Protein AF-A0A3B8MR27-F1 (afdb_monomer)

Structure (mmCIF, N/CA/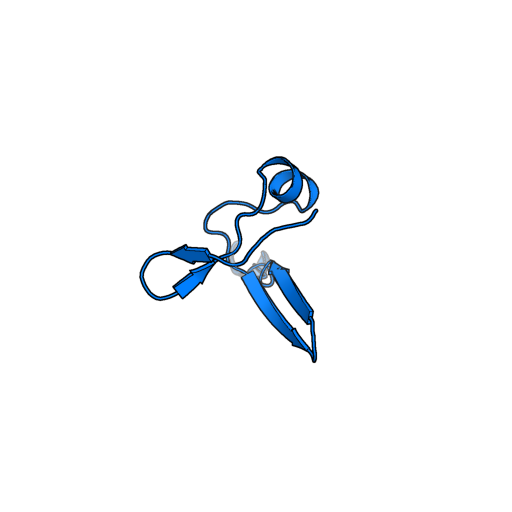C/O backbone):
data_AF-A0A3B8MR27-F1
#
_entry.id   AF-A0A3B8MR27-F1
#
loop_
_atom_site.group_PDB
_atom_site.id
_atom_site.type_symbol
_atom_site.label_atom_id
_atom_site.label_alt_id
_atom_site.label_comp_id
_atom_site.label_asym_id
_atom_site.label_entity_id
_atom_site.label_seq_id
_atom_site.pdbx_PDB_ins_code
_atom_site.Cartn_x
_atom_site.Cartn_y
_atom_site.Cartn_z
_atom_site.occupancy
_atom_site.B_iso_or_equiv
_atom_site.auth_seq_id
_atom_site.auth_comp_id
_atom_site.auth_asym_id
_atom_site.auth_atom_id
_atom_site.pdbx_PDB_model_num
ATOM 1 N N . MET A 1 1 ? -5.787 -5.751 -14.183 1.00 80.50 1 MET A N 1
ATOM 2 C CA . MET A 1 1 ? -4.564 -4.924 -14.319 1.00 80.50 1 MET A CA 1
ATOM 3 C C . MET A 1 1 ? -3.350 -5.844 -14.370 1.00 80.50 1 MET A C 1
ATOM 5 O O . MET A 1 1 ? -3.351 -6.839 -13.660 1.00 80.50 1 MET A O 1
ATOM 9 N N . ARG A 1 2 ? -2.341 -5.535 -15.192 1.00 89.62 2 ARG A N 1
ATOM 10 C CA . ARG A 1 2 ? -1.016 -6.179 -15.156 1.00 89.62 2 ARG A CA 1
ATOM 11 C C . ARG A 1 2 ? 0.027 -5.105 -14.855 1.00 89.62 2 ARG A C 1
ATOM 13 O O . ARG A 1 2 ? -0.130 -3.974 -15.305 1.00 89.62 2 ARG A O 1
ATOM 20 N N . GLY A 1 3 ? 1.052 -5.446 -14.088 1.00 92.31 3 GLY A N 1
ATOM 21 C CA . GLY A 1 3 ? 2.117 -4.529 -13.698 1.00 92.31 3 GLY A CA 1
ATOM 22 C C . GLY A 1 3 ? 3.364 -5.299 -13.289 1.00 92.31 3 GLY A C 1
ATOM 23 O O . GLY A 1 3 ? 3.316 -6.515 -13.118 1.00 92.31 3 GLY A O 1
ATOM 24 N N . VAL A 1 4 ? 4.473 -4.581 -13.150 1.00 96.25 4 VAL A N 1
ATOM 25 C CA . VAL A 1 4 ? 5.760 -5.130 -12.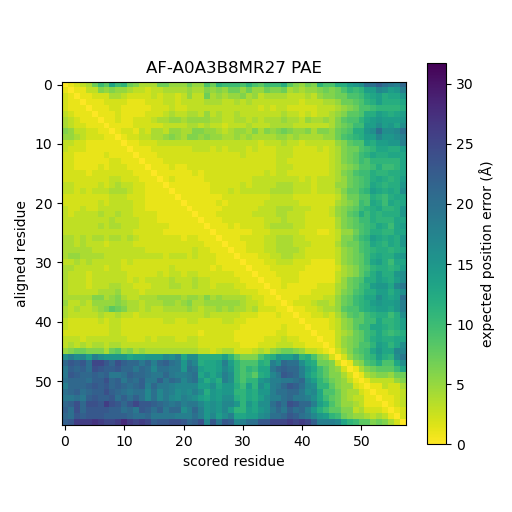714 1.00 96.25 4 VAL A CA 1
ATOM 26 C C . VAL A 1 4 ? 6.137 -4.447 -11.405 1.00 96.25 4 VAL A C 1
ATOM 28 O O . VAL A 1 4 ? 5.968 -3.233 -11.271 1.00 96.25 4 VAL A O 1
ATOM 31 N N . ILE A 1 5 ? 6.622 -5.227 -10.439 1.00 97.00 5 ILE A N 1
ATOM 32 C CA . ILE A 1 5 ? 7.161 -4.690 -9.188 1.00 97.00 5 ILE A CA 1
ATOM 33 C C . ILE A 1 5 ? 8.483 -3.992 -9.516 1.00 97.00 5 ILE A C 1
ATOM 35 O O . ILE A 1 5 ? 9.408 -4.609 -10.039 1.00 97.00 5 ILE A O 1
ATOM 39 N N . GLY A 1 6 ? 8.544 -2.692 -9.240 1.00 97.50 6 GLY A N 1
ATOM 40 C CA . GLY A 1 6 ? 9.738 -1.870 -9.402 1.00 97.50 6 GLY A CA 1
ATOM 41 C C . GLY A 1 6 ? 10.431 -1.604 -8.069 1.00 97.50 6 GLY A C 1
ATOM 42 O O . GLY A 1 6 ? 10.083 -2.179 -7.039 1.00 97.50 6 GLY A O 1
ATOM 43 N N . LYS A 1 7 ? 11.400 -0.687 -8.087 1.00 97.31 7 LYS A N 1
ATOM 44 C CA . LYS A 1 7 ? 12.131 -0.223 -6.903 1.00 97.31 7 LYS A CA 1
ATOM 45 C C . LYS A 1 7 ? 11.761 1.230 -6.599 1.00 97.31 7 LYS A C 1
ATOM 47 O O . LYS A 1 7 ? 11.783 2.069 -7.498 1.00 97.31 7 LYS A O 1
ATOM 52 N N . TRP A 1 8 ? 11.443 1.525 -5.343 1.00 97.06 8 TRP A N 1
ATOM 53 C CA . TRP A 1 8 ? 11.285 2.881 -4.820 1.00 97.06 8 TRP A CA 1
ATOM 54 C C . TRP A 1 8 ? 12.176 3.039 -3.586 1.00 97.06 8 TRP A C 1
ATOM 56 O O . TRP A 1 8 ? 11.979 2.375 -2.570 1.00 97.06 8 TRP A O 1
ATOM 66 N N . GLY A 1 9 ? 13.221 3.863 -3.701 1.00 96.19 9 G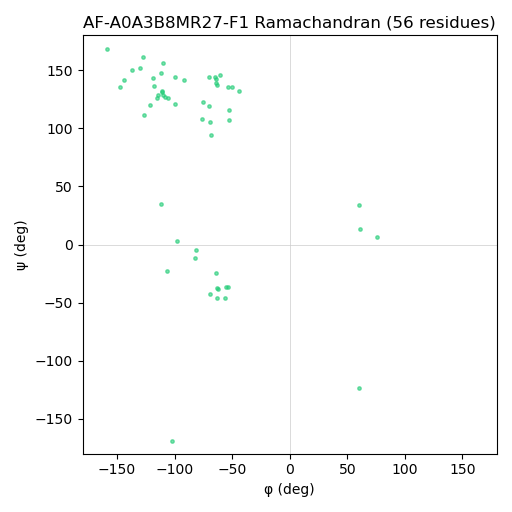LY A N 1
ATOM 67 C CA . GLY A 1 9 ? 14.293 3.884 -2.704 1.00 96.19 9 GLY A CA 1
ATOM 68 C C . GLY A 1 9 ? 14.959 2.510 -2.606 1.00 96.19 9 GLY A C 1
ATOM 69 O O . GLY A 1 9 ? 15.409 1.977 -3.616 1.00 96.19 9 GLY A O 1
ATOM 70 N N . ASN A 1 10 ? 14.987 1.920 -1.411 1.00 96.88 10 ASN A N 1
ATOM 71 C CA . ASN A 1 10 ? 15.530 0.576 -1.176 1.00 96.88 10 ASN A CA 1
ATOM 72 C C . ASN A 1 10 ? 14.464 -0.529 -1.120 1.00 96.88 10 ASN A C 1
ATOM 74 O O . ASN A 1 10 ? 14.816 -1.689 -0.920 1.00 96.88 10 ASN A O 1
ATOM 78 N N . SER A 1 11 ? 13.192 -0.193 -1.347 1.00 96.44 11 SER A N 1
ATOM 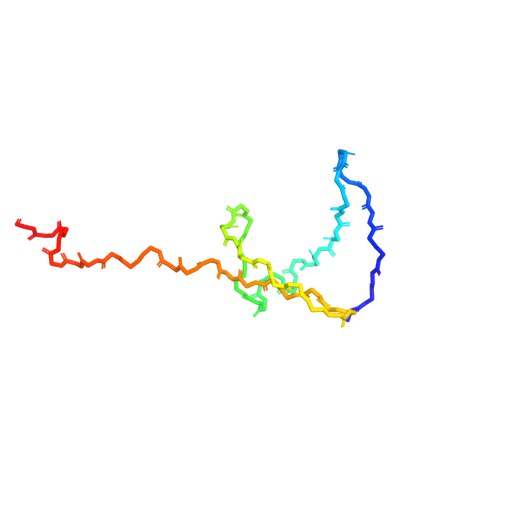79 C CA . SER A 1 11 ? 12.075 -1.127 -1.199 1.00 96.44 11 SER A CA 1
ATOM 80 C C . SER A 1 11 ? 11.421 -1.468 -2.543 1.00 96.44 11 SER A C 1
ATOM 82 O O . SER A 1 11 ? 11.371 -0.621 -3.444 1.00 96.44 11 SER A O 1
ATOM 84 N N . PRO A 1 12 ? 10.889 -2.692 -2.708 1.00 96.38 12 PRO A N 1
ATOM 85 C CA . PRO A 1 12 ? 10.009 -3.019 -3.823 1.00 96.38 12 PRO A CA 1
ATOM 86 C C . PRO A 1 12 ? 8.712 -2.205 -3.757 1.00 96.38 12 PRO A C 1
ATOM 88 O O . PRO A 1 12 ? 8.162 -1.989 -2.678 1.00 96.38 12 PRO A O 1
ATOM 91 N N . ALA A 1 13 ? 8.202 -1.775 -4.909 1.00 96.31 13 ALA A N 1
ATOM 92 C CA . ALA A 1 13 ? 6.952 -1.028 -5.002 1.00 96.31 13 ALA A CA 1
ATOM 93 C C . ALA A 1 13 ? 6.168 -1.396 -6.267 1.00 96.31 13 ALA A C 1
ATOM 95 O O . ALA A 1 13 ? 6.739 -1.552 -7.349 1.00 96.31 13 ALA A O 1
ATOM 96 N N . LEU A 1 14 ? 4.842 -1.480 -6.144 1.00 95.94 14 LEU A N 1
ATOM 97 C CA . LEU A 1 14 ? 3.921 -1.633 -7.269 1.00 95.94 14 LEU A CA 1
ATOM 98 C C . LEU A 1 14 ? 3.130 -0.335 -7.452 1.00 95.94 14 LEU A C 1
ATOM 100 O O . LEU A 1 14 ? 2.530 0.173 -6.508 1.00 95.94 14 LEU A O 1
ATOM 104 N N . ARG A 1 15 ? 3.105 0.206 -8.674 1.00 94.88 15 ARG A N 1
ATOM 105 C CA . ARG A 1 15 ? 2.298 1.395 -8.981 1.00 94.88 15 ARG A CA 1
ATOM 106 C C . ARG A 1 15 ? 0.827 1.015 -9.083 1.00 94.88 15 ARG A C 1
ATOM 108 O O . ARG A 1 15 ? 0.474 0.209 -9.939 1.00 94.88 15 ARG A O 1
ATOM 115 N N . ILE A 1 16 ? -0.018 1.642 -8.270 1.00 94.88 16 ILE A N 1
ATOM 116 C CA . ILE A 1 16 ? -1.473 1.478 -8.317 1.00 94.88 16 ILE A CA 1
ATOM 117 C C . ILE A 1 16 ? -2.073 2.667 -9.089 1.00 94.88 16 ILE A C 1
ATOM 119 O O . ILE A 1 16 ? -1.857 3.814 -8.694 1.00 94.88 16 ILE A O 1
ATOM 123 N N . PRO A 1 17 ? -2.802 2.443 -10.199 1.00 95.31 17 PRO A N 1
ATOM 124 C CA . PRO A 1 17 ? -3.463 3.515 -10.934 1.00 95.31 17 PRO A CA 1
ATOM 125 C C . PRO A 1 17 ? -4.486 4.260 -10.071 1.00 95.31 17 PRO A C 1
ATOM 127 O O . PRO A 1 17 ? -5.212 3.649 -9.289 1.00 95.31 17 PRO A O 1
ATOM 130 N N . VAL A 1 18 ? -4.625 5.569 -10.292 1.00 95.25 18 VAL A N 1
ATOM 131 C CA . VAL A 1 18 ? -5.562 6.429 -9.542 1.00 95.25 18 VAL A CA 1
ATOM 132 C C . VAL A 1 18 ? -7.007 5.917 -9.609 1.00 95.25 18 VAL A C 1
ATOM 134 O O . VAL A 1 18 ? -7.729 5.991 -8.620 1.00 95.25 18 VAL A O 1
ATOM 137 N N . GLY 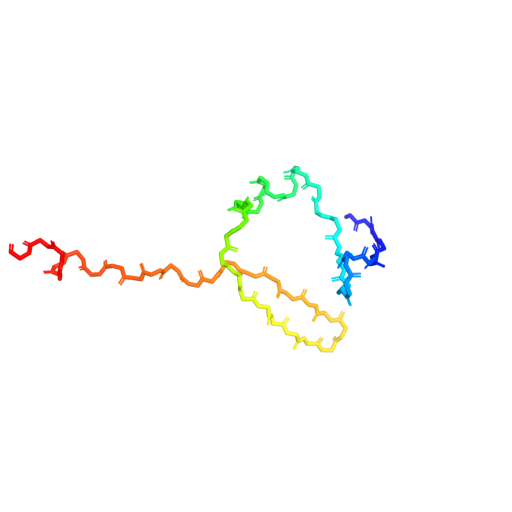A 1 19 ? -7.431 5.359 -10.748 1.00 96.38 19 GLY A N 1
ATOM 138 C CA . GLY A 1 19 ? -8.767 4.767 -10.886 1.00 96.38 19 GLY A CA 1
ATOM 139 C C . GLY A 1 19 ? -9.004 3.583 -9.943 1.00 96.38 19 GLY A C 1
ATOM 140 O O . GLY A 1 19 ? -10.076 3.487 -9.357 1.00 96.38 19 GLY A O 1
ATOM 141 N N . VAL A 1 20 ? -7.986 2.740 -9.733 1.00 95.19 20 VAL A N 1
ATOM 142 C CA . VAL A 1 20 ? -8.057 1.594 -8.811 1.00 95.19 20 VAL A CA 1
ATOM 143 C C . VAL A 1 20 ? -8.119 2.077 -7.363 1.00 95.19 20 VAL A C 1
ATOM 145 O O . VAL A 1 20 ? -8.952 1.592 -6.609 1.00 95.19 20 VAL A O 1
ATOM 148 N N . MET A 1 21 ? -7.312 3.083 -6.995 1.00 95.56 21 MET A N 1
ATOM 149 C CA . MET A 1 21 ? -7.367 3.700 -5.660 1.00 95.56 21 MET A CA 1
ATOM 150 C C . MET A 1 21 ? -8.770 4.236 -5.347 1.00 95.56 21 MET A C 1
ATOM 152 O O . MET A 1 21 ? -9.317 3.946 -4.290 1.00 95.56 21 MET A O 1
ATOM 156 N N . LYS A 1 22 ? -9.385 4.956 -6.297 1.00 95.88 22 LYS A N 1
ATOM 157 C CA . LYS A 1 22 ? -10.749 5.489 -6.144 1.00 95.88 22 LYS A CA 1
ATOM 158 C C . LYS A 1 22 ? -11.794 4.384 -6.001 1.00 95.88 22 LYS A C 1
ATOM 160 O O . LYS A 1 22 ? -12.645 4.475 -5.126 1.00 95.88 22 LYS A O 1
ATOM 165 N N . GLN A 1 23 ? -11.726 3.350 -6.839 1.00 95.81 23 GLN A N 1
ATOM 166 C CA . GLN A 1 23 ? -12.654 2.215 -6.781 1.00 95.81 23 GLN A CA 1
ATOM 167 C C . GLN A 1 23 ? -12.540 1.436 -5.467 1.00 95.81 23 GLN A C 1
ATOM 169 O O . GLN A 1 23 ? -13.555 1.009 -4.929 1.00 95.81 23 GLN A O 1
ATOM 174 N N . ALA A 1 24 ? -11.322 1.285 -4.943 1.00 93.88 24 ALA A N 1
ATOM 175 C CA . ALA A 1 24 ? -11.059 0.618 -3.672 1.00 93.88 24 ALA A CA 1
ATOM 176 C C . ALA A 1 24 ? -11.285 1.519 -2.442 1.00 93.88 24 ALA A C 1
ATOM 178 O O . ALA A 1 24 ? -11.177 1.028 -1.327 1.00 93.88 24 ALA A O 1
ATOM 179 N N . GLN A 1 25 ? -11.592 2.810 -2.633 1.00 94.12 25 GLN A N 1
ATOM 180 C CA . GLN A 1 25 ? -11.718 3.821 -1.570 1.00 94.12 25 GLN A CA 1
ATOM 181 C C . GLN A 1 25 ? -10.431 4.024 -0.751 1.00 94.12 25 GLN A C 1
ATOM 183 O O . GLN A 1 25 ? -10.468 4.305 0.443 1.00 94.12 25 GLN A O 1
ATOM 188 N N . PHE A 1 26 ? -9.273 3.901 -1.401 1.00 94.75 26 PHE A N 1
ATOM 189 C CA . PHE A 1 26 ? -7.972 4.124 -0.778 1.00 94.75 26 PHE A CA 1
ATOM 190 C C . PHE A 1 26 ? -7.518 5.575 -0.962 1.00 94.75 26 PHE A C 1
ATOM 192 O O . PHE A 1 26 ? -7.643 6.155 -2.044 1.00 94.75 26 PHE A O 1
ATOM 199 N N . SER A 1 27 ? -6.899 6.129 0.075 1.00 93.69 27 SER A N 1
ATOM 200 C CA . SER A 1 27 ? -6.250 7.441 0.077 1.00 93.69 27 SER A CA 1
ATOM 201 C C . SER A 1 27 ? -4.726 7.313 0.161 1.00 93.69 27 SER A C 1
ATOM 203 O O . SER A 1 27 ? -4.187 6.314 0.637 1.00 93.69 27 SER A O 1
ATOM 205 N N . LEU A 1 28 ? -3.999 8.330 -0.312 1.00 93.69 28 LEU A N 1
ATOM 206 C CA . LEU A 1 28 ? -2.547 8.391 -0.115 1.00 93.69 28 LEU A CA 1
ATOM 207 C C . LEU A 1 28 ? -2.227 8.522 1.377 1.00 93.69 28 LEU A C 1
ATOM 209 O O . LEU A 1 28 ? -2.934 9.224 2.093 1.00 93.69 28 LEU A O 1
ATOM 213 N N . GLN A 1 29 ? -1.137 7.888 1.818 1.00 92.31 29 GLN A N 1
ATOM 214 C CA . GLN A 1 29 ? -0.677 7.892 3.217 1.00 92.31 29 GLN A CA 1
ATOM 215 C C . GLN A 1 29 ? -1.669 7.289 4.227 1.00 92.31 29 GLN A C 1
ATOM 217 O O . GLN A 1 29 ? -1.480 7.447 5.430 1.00 92.31 29 GLN A O 1
ATOM 222 N N . GLN A 1 30 ? -2.702 6.578 3.768 1.00 91.75 30 GLN A N 1
ATOM 223 C CA . GLN A 1 30 ? -3.580 5.860 4.683 1.00 91.75 30 GLN A CA 1
ATOM 224 C C . GLN A 1 30 ? -2.849 4.650 5.302 1.00 91.75 30 GLN A C 1
ATOM 226 O O . GLN A 1 30 ? -2.077 3.984 4.599 1.00 91.75 30 GLN A O 1
ATOM 231 N N . PRO A 1 31 ? -3.112 4.317 6.574 1.00 92.00 31 PRO A N 1
ATOM 232 C CA . PRO A 1 31 ? -2.657 3.065 7.167 1.00 92.00 31 PRO A CA 1
ATOM 233 C C . PRO A 1 31 ? -3.282 1.851 6.469 1.00 92.00 31 PRO A C 1
ATOM 235 O O . PRO A 1 31 ? -4.477 1.838 6.170 1.00 92.00 31 PRO A O 1
ATOM 238 N N . VAL A 1 32 ? -2.478 0.819 6.222 1.00 94.12 32 VAL A N 1
ATOM 239 C CA . VAL A 1 32 ? -2.924 -0.441 5.612 1.00 94.12 32 VAL A CA 1
ATOM 240 C C . VAL A 1 32 ? -2.307 -1.633 6.326 1.00 94.12 32 VAL A C 1
ATOM 242 O O . VAL A 1 32 ? -1.171 -1.559 6.798 1.00 94.12 32 VAL A O 1
ATOM 245 N N . THR A 1 33 ? -3.034 -2.742 6.328 1.00 94.31 33 THR A N 1
ATOM 246 C CA . THR A 1 33 ? -2.529 -4.057 6.715 1.00 94.31 33 THR A CA 1
ATOM 247 C C . THR A 1 33 ? -2.206 -4.851 5.454 1.00 94.31 33 THR A C 1
ATOM 249 O O . THR A 1 33 ? -2.868 -4.720 4.421 1.00 94.31 33 THR A O 1
ATOM 252 N N . MET A 1 34 ? -1.150 -5.664 5.514 1.00 93.75 34 MET A N 1
ATOM 253 C CA . MET A 1 34 ? -0.748 -6.537 4.417 1.00 93.75 34 MET A CA 1
ATOM 254 C C . MET A 1 34 ? -0.741 -7.987 4.887 1.00 93.75 34 MET A C 1
ATOM 256 O O . MET A 1 34 ? 0.032 -8.355 5.770 1.00 93.75 34 MET A O 1
ATOM 260 N N . VAL A 1 35 ? -1.558 -8.818 4.246 1.00 94.88 35 VAL A N 1
ATOM 261 C CA . VAL A 1 35 ? -1.633 -10.257 4.506 1.00 94.88 35 VAL A CA 1
ATOM 262 C C . VAL A 1 35 ? -0.949 -11.003 3.367 1.00 94.88 35 VAL A C 1
ATOM 264 O O . VAL A 1 35 ? -1.270 -10.815 2.190 1.00 94.88 35 VAL A O 1
ATOM 267 N N . VAL A 1 36 ? 0.010 -11.862 3.712 1.00 96.88 36 VAL A N 1
ATOM 268 C CA . VAL A 1 36 ? 0.785 -12.646 2.745 1.00 96.88 36 VAL A CA 1
ATOM 269 C C . VAL A 1 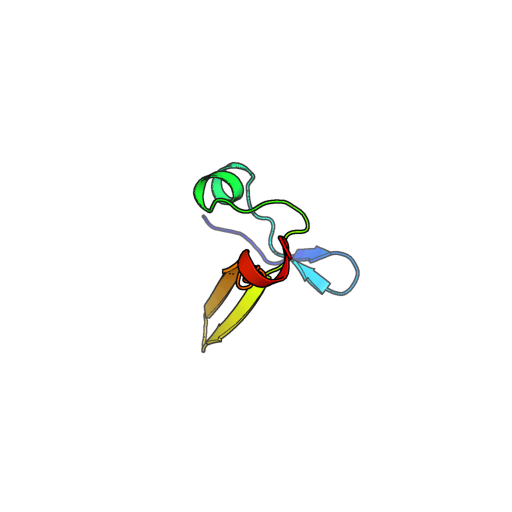36 ? 0.372 -14.110 2.825 1.00 96.88 36 VAL A C 1
ATOM 271 O O . VAL A 1 36 ? 0.404 -14.727 3.884 1.00 96.88 36 VAL A O 1
ATOM 274 N N . THR A 1 37 ? 0.013 -14.673 1.677 1.00 94.75 37 THR A N 1
ATOM 275 C CA . THR A 1 37 ? -0.286 -16.098 1.484 1.00 94.75 37 THR A CA 1
ATOM 276 C C . THR A 1 37 ? 0.550 -16.626 0.312 1.00 94.75 37 THR A C 1
ATOM 278 O O . THR A 1 37 ? 1.055 -15.827 -0.485 1.00 94.75 37 THR A O 1
ATOM 281 N N . PRO A 1 38 ? 0.746 -17.948 0.168 1.00 96.75 38 PRO A N 1
ATOM 282 C CA . PRO A 1 38 ? 1.518 -18.492 -0.947 1.00 96.75 38 PRO A CA 1
ATOM 283 C C . PRO A 1 38 ? 1.010 -17.983 -2.309 1.00 96.75 38 PRO A C 1
ATOM 285 O O . PRO A 1 38 ? -0.126 -18.235 -2.702 1.00 96.75 38 PRO A O 1
ATOM 288 N N . GLY A 1 39 ? 1.855 -17.227 -3.019 1.00 96.19 39 GLY A N 1
ATOM 289 C CA . GLY A 1 39 ? 1.547 -16.657 -4.337 1.00 96.19 39 GLY A CA 1
ATOM 290 C C . GLY A 1 39 ? 0.617 -15.434 -4.346 1.00 96.19 39 GLY A C 1
ATOM 291 O O . GLY A 1 39 ? 0.238 -14.987 -5.429 1.00 96.19 39 GLY A O 1
ATOM 292 N N . ARG A 1 40 ? 0.237 -14.875 -3.186 1.00 96.38 40 ARG A N 1
ATOM 293 C CA . ARG A 1 40 ? -0.717 -13.756 -3.105 1.00 96.38 40 ARG A CA 1
ATOM 294 C C . ARG A 1 40 ? -0.420 -12.810 -1.939 1.00 96.38 40 ARG A C 1
ATOM 296 O O . ARG A 1 40 ? -0.226 -13.233 -0.805 1.00 96.38 40 ARG A O 1
ATOM 303 N N . ILE A 1 41 ? -0.487 -11.512 -2.227 1.00 95.88 41 ILE A N 1
ATOM 304 C CA . ILE A 1 41 ? -0.454 -10.428 -1.239 1.00 95.88 41 ILE A CA 1
A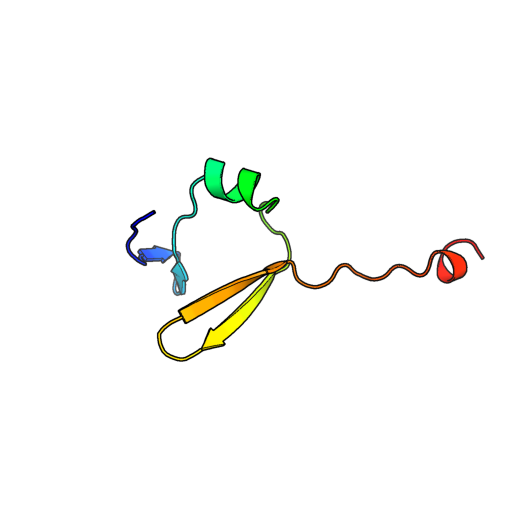TOM 305 C C . ILE A 1 41 ? -1.812 -9.726 -1.281 1.00 95.88 41 ILE A C 1
ATOM 307 O O . ILE A 1 41 ? -2.273 -9.356 -2.363 1.00 95.88 41 ILE A O 1
ATOM 311 N N . VAL A 1 42 ? -2.449 -9.560 -0.125 1.00 95.06 42 VAL A N 1
ATOM 312 C CA . VAL A 1 42 ? -3.683 -8.782 0.045 1.00 95.06 42 VAL A CA 1
ATOM 313 C C . VAL A 1 42 ? -3.342 -7.534 0.850 1.00 95.06 42 VAL A C 1
ATOM 315 O O . VAL A 1 42 ? -2.652 -7.628 1.861 1.00 95.06 42 VAL A O 1
ATOM 318 N N . ILE A 1 43 ? -3.786 -6.372 0.370 1.00 94.94 43 ILE A N 1
ATOM 319 C CA . ILE A 1 43 ? -3.646 -5.090 1.064 1.00 94.94 43 ILE A CA 1
ATOM 320 C C . ILE A 1 43 ? -5.054 -4.617 1.400 1.00 94.94 43 ILE A C 1
ATOM 322 O O . ILE A 1 43 ? -5.892 -4.503 0.505 1.00 94.94 43 ILE A O 1
ATOM 326 N N . GLU A 1 44 ? -5.290 -4.326 2.668 1.00 93.25 44 GLU A N 1
ATOM 327 C CA . GLU A 1 44 ? -6.570 -3.857 3.191 1.00 93.25 44 GLU A CA 1
ATOM 328 C C . GLU A 1 44 ? -6.358 -2.601 4.046 1.00 93.25 44 GLU A C 1
ATOM 330 O O . GLU A 1 44 ? -5.256 -2.409 4.572 1.00 93.25 44 GLU A O 1
ATOM 335 N N . PRO A 1 45 ? -7.348 -1.696 4.158 1.00 92.00 45 PRO A N 1
ATOM 336 C CA . PRO A 1 45 ? -7.272 -0.602 5.120 1.00 92.00 45 PRO A CA 1
ATOM 337 C C . PRO A 1 45 ? -7.004 -1.176 6.512 1.00 92.00 45 PRO A C 1
ATOM 339 O O . PRO A 1 45 ? -7.614 -2.172 6.890 1.00 92.00 45 PRO A O 1
ATOM 342 N N . SER A 1 46 ? -6.085 -0.572 7.264 1.00 88.94 46 SER A N 1
ATOM 343 C CA . SER A 1 46 ? -5.943 -0.934 8.675 1.00 88.94 46 SER A CA 1
ATOM 344 C C . SER A 1 46 ? -7.236 -0.542 9.382 1.00 88.94 46 SER A C 1
ATOM 346 O O . SER A 1 46 ? -7.765 0.532 9.077 1.00 88.94 46 SER A O 1
ATOM 348 N N . ASP A 1 47 ? -7.728 -1.387 10.293 1.00 71.94 47 ASP A N 1
ATOM 349 C CA . ASP A 1 47 ? -8.969 -1.133 11.027 1.00 71.94 47 ASP A CA 1
ATOM 350 C C . ASP A 1 47 ? -9.023 0.318 11.509 1.00 71.94 47 ASP A C 1
ATOM 352 O O . ASP A 1 47 ? -8.046 0.863 12.040 1.00 71.94 47 ASP A O 1
ATOM 356 N N . SER A 1 48 ? -10.167 0.958 11.254 1.00 61.69 48 SER A N 1
ATOM 357 C CA . SER A 1 48 ? -10.456 2.290 11.761 1.00 61.69 48 SER A CA 1
ATOM 358 C C . SER A 1 48 ? -10.170 2.309 13.252 1.00 61.69 48 SER A C 1
ATOM 360 O O . SER A 1 48 ? -10.587 1.395 13.960 1.00 61.69 48 SER A O 1
ATOM 362 N N . ILE A 1 49 ? -9.506 3.358 13.737 1.00 60.72 49 ILE A N 1
ATOM 363 C CA . ILE A 1 49 ? -9.495 3.646 15.169 1.00 60.72 49 ILE A CA 1
ATOM 364 C C . ILE A 1 49 ? -10.966 3.684 15.596 1.00 60.72 49 ILE A C 1
ATOM 366 O O . ILE A 1 49 ? -11.696 4.597 15.206 1.00 60.72 49 ILE A O 1
ATOM 370 N N . GLU A 1 50 ? -11.422 2.657 16.315 1.00 61.31 50 GLU A N 1
ATOM 371 C CA . GLU A 1 50 ? -12.761 2.635 16.885 1.00 61.31 50 GLU A CA 1
ATOM 372 C C . GLU A 1 50 ? -12.786 3.688 17.984 1.00 61.31 50 GLU A C 1
ATOM 374 O O . GLU A 1 50 ? -12.354 3.483 19.121 1.00 61.31 50 GLU A O 1
ATOM 379 N N . PHE A 1 51 ? -13.238 4.878 17.610 1.00 66.62 51 PHE A N 1
ATOM 380 C CA . PHE A 1 51 ? -13.544 5.911 18.568 1.00 66.62 51 PHE A CA 1
ATOM 381 C C . PHE A 1 51 ? -14.868 5.554 19.224 1.00 66.62 51 PHE A C 1
ATOM 383 O O . PHE A 1 51 ? -15.937 5.662 18.626 1.00 66.62 51 PHE A O 1
ATOM 390 N N . ASP A 1 52 ? -14.787 5.140 20.480 1.00 74.62 52 ASP A N 1
ATOM 391 C CA . ASP A 1 52 ? -15.958 5.084 21.333 1.00 74.62 52 ASP A CA 1
ATOM 392 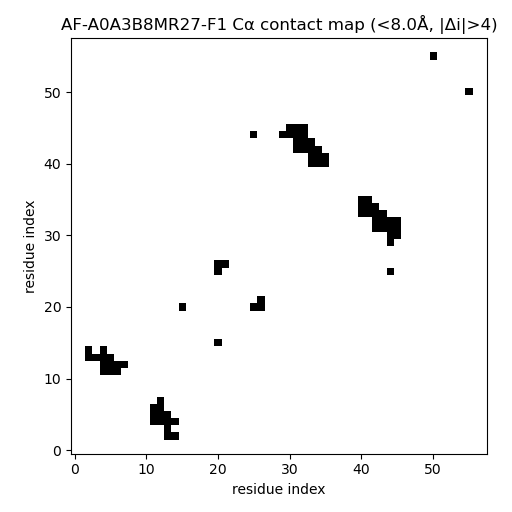C C . ASP A 1 52 ? -16.393 6.523 21.629 1.00 74.62 52 ASP A C 1
ATOM 394 O O . ASP A 1 52 ? -15.744 7.241 22.392 1.00 74.62 52 ASP A O 1
ATOM 398 N N . LEU A 1 53 ? -17.481 6.950 20.988 1.00 78.31 53 LEU A N 1
ATOM 399 C CA . LEU A 1 53 ? -18.047 8.287 21.149 1.00 78.31 53 LEU A CA 1
ATOM 400 C C . LEU A 1 53 ? -18.299 8.605 22.627 1.00 78.31 53 LEU A C 1
ATOM 402 O O . LEU A 1 53 ? -18.015 9.719 23.056 1.00 78.31 53 LEU A O 1
ATOM 406 N N . SER A 1 54 ? -18.715 7.618 23.430 1.00 83.06 54 SER A N 1
ATOM 407 C CA . SER A 1 54 ? -18.940 7.802 24.868 1.00 83.06 54 SER A CA 1
ATOM 408 C C . SER A 1 54 ? -17.663 8.148 25.642 1.00 83.06 54 SER A C 1
ATOM 410 O O . SER A 1 54 ? -17.734 8.828 26.661 1.00 83.06 54 SER A O 1
ATOM 412 N N . LYS A 1 55 ? -16.485 7.768 25.128 1.00 81.19 55 LYS A N 1
ATOM 413 C CA . LYS A 1 55 ? -15.175 8.150 25.684 1.00 81.19 55 LYS A CA 1
ATOM 414 C C . LYS A 1 55 ? -14.704 9.535 25.236 1.00 81.19 55 LYS A C 1
ATOM 416 O O . LYS A 1 55 ? -13.718 10.029 25.774 1.00 81.19 55 LYS A O 1
ATOM 421 N N . LEU A 1 56 ? -15.361 10.141 24.246 1.00 83.12 56 LEU A N 1
ATOM 422 C CA . LEU A 1 56 ? -14.968 11.426 23.657 1.00 83.12 56 LEU A CA 1
ATOM 423 C C . LEU A 1 56 ? -15.868 12.596 24.062 1.00 83.12 56 LEU A C 1
ATOM 425 O O . LEU A 1 56 ? -15.425 13.738 23.976 1.00 83.12 56 LEU A O 1
ATOM 429 N N . VAL A 1 57 ? -17.108 12.335 24.481 1.00 84.88 57 VAL A N 1
ATOM 430 C CA . VAL A 1 57 ? -18.089 13.373 24.854 1.00 84.88 57 VAL A CA 1
ATOM 431 C C . VAL A 1 57 ? -18.417 13.387 26.350 1.00 84.88 57 VAL A C 1
ATOM 433 O O . VAL A 1 57 ? -19.564 1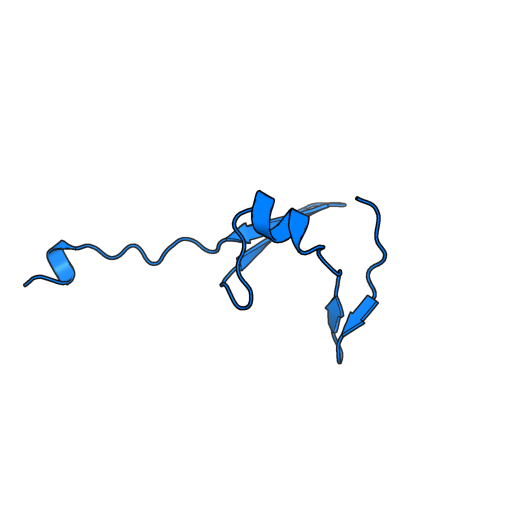3.637 26.709 1.00 84.88 57 VAL A O 1
ATOM 436 N N . GLY A 1 58 ? -17.427 13.083 27.199 1.00 66.88 58 GLY A N 1
ATOM 437 C CA . GLY A 1 58 ? -17.568 13.120 28.662 1.00 66.88 58 GLY A CA 1
ATOM 438 C C . GLY A 1 58 ? -18.261 14.375 29.187 1.00 66.88 58 GLY A C 1
ATOM 439 O O . GLY A 1 58 ? -18.001 15.470 28.636 1.00 66.88 58 GLY A O 1
#

Radius of gyration: 15.82 Å; Cα contacts (8 Å, |Δi|>4): 39; chains: 1; bounding box: 34×32×44 Å

Secondary structure (DSSP, 8-state):
-----EEETTEEE-PPPHHHHHHTT--TT--EEEEEETTEEEEEE-------GGGT--

Sequence (58 aa):
MRGVIGKWGNSPALRIPVGVMKQAQFSLQQPVTMVVTPGRIVIEPSDSIEFDLSKLVG

pLDDT: mean 90.06, std 9.98, range [60.72, 97.5]

Solvent-accessible surface area (backbone atoms only — not comparable to full-atom values): 4076 Å² total; per-residue (Å²): 140,87,87,70,78,43,77,52,90,94,40,80,39,68,88,75,54,69,69,56,34,59,76,70,71,55,63,88,91,59,66,63,42,77,51,80,52,96,96,45,79,46,78,44,74,43,80,72,84,83,74,56,61,78,80,71,70,116

Mean predicted aligned error: 6.49 Å

Nearest PDB structures (foldseek):
  2mrn-assembly1_B  TM=8.210E-01  e=4.080E-04  Escherichia coli K-12
  1ub4-assembly1_C-2  TM=7.654E-01  e=3.146E-04  Escherichia coli
  1mvf-assembly2_D  TM=8.705E-01  e=6.260E-03  Escherichia coli
  2mru-assembly1_A  TM=8.801E-01  e=1.890E-02  Escherichia coli K-12
  2ro4-assembly1_B  TM=6.483E-01  e=2.386E-01  Bacillus subtilis

Foldseek 3Di:
DDWDFDDDPNDTDTDDDPVNCVVLVHDPPFAWDWDDDVPDIDIGGDDDPPDPVVVVPD